Protein AF-A0A645HJJ3-F1 (afdb_monomer_lite)

Structure (mmCIF, N/CA/C/O backbone):
data_AF-A0A645HJJ3-F1
#
_entry.id   AF-A0A645HJJ3-F1
#
loop_
_atom_site.group_PDB
_atom_site.id
_atom_site.type_symbol
_atom_site.label_atom_id
_atom_site.label_alt_id
_atom_site.label_comp_id
_atom_site.label_asym_id
_atom_site.label_entity_id
_atom_site.label_seq_id
_atom_site.pdbx_PDB_ins_code
_atom_site.Cartn_x
_atom_site.Cartn_y
_atom_site.Cartn_z
_atom_site.occupancy
_atom_site.B_iso_or_equiv
_atom_site.auth_seq_id
_atom_site.auth_comp_id
_atom_site.auth_asym_id
_atom_site.auth_atom_id
_atom_site.pdbx_PDB_model_num
ATOM 1 N N . MET A 1 1 ? 1.921 -12.099 -4.164 1.00 66.25 1 MET A N 1
ATOM 2 C CA . MET A 1 1 ? 1.068 -10.938 -3.832 1.00 66.25 1 MET A CA 1
ATOM 3 C C . MET A 1 1 ? 1.663 -9.697 -4.497 1.00 66.25 1 MET A C 1
ATOM 5 O O . MET A 1 1 ? 2.675 -9.192 -4.031 1.00 66.25 1 MET A O 1
ATOM 9 N N . VAL A 1 2 ? 1.124 -9.278 -5.647 1.00 85.50 2 VAL A N 1
ATOM 10 C CA . VAL A 1 2 ? 1.625 -8.121 -6.418 1.00 85.50 2 VAL A CA 1
ATOM 11 C C . VAL A 1 2 ? 0.574 -7.024 -6.358 1.00 85.50 2 VAL A C 1
ATOM 13 O O . VAL A 1 2 ? -0.560 -7.247 -6.770 1.00 85.50 2 VAL A O 1
ATOM 16 N N . HIS A 1 3 ? 0.944 -5.853 -5.845 1.00 85.56 3 HIS A N 1
ATOM 17 C CA . HIS A 1 3 ? 0.029 -4.717 -5.733 1.00 85.56 3 HIS A CA 1
ATOM 18 C C . HIS A 1 3 ? 0.243 -3.721 -6.872 1.00 85.56 3 HIS A C 1
ATOM 20 O O . HIS A 1 3 ? -0.715 -3.266 -7.482 1.00 85.56 3 HIS A O 1
ATOM 26 N N . ARG A 1 4 ? 1.496 -3.417 -7.228 1.00 85.50 4 ARG A N 1
ATOM 27 C CA . ARG A 1 4 ? 1.827 -2.449 -8.288 1.00 85.50 4 ARG A CA 1
ATOM 28 C C . ARG A 1 4 ? 3.013 -2.922 -9.119 1.00 85.50 4 ARG A C 1
ATOM 30 O O . ARG A 1 4 ? 3.688 -3.876 -8.755 1.00 85.50 4 ARG A O 1
ATOM 37 N N . HIS A 1 5 ? 3.295 -2.216 -10.206 1.00 87.25 5 HIS A N 1
ATOM 38 C CA . HIS A 1 5 ? 4.493 -2.435 -11.016 1.00 87.25 5 HIS A CA 1
ATOM 39 C C . HIS A 1 5 ? 5.351 -1.168 -11.038 1.00 87.25 5 HIS A C 1
ATOM 41 O O . HIS A 1 5 ? 4.842 -0.055 -10.883 1.00 87.25 5 HIS A O 1
ATOM 47 N N . THR A 1 6 ? 6.664 -1.325 -11.203 1.00 85.19 6 THR A N 1
ATOM 48 C CA . THR A 1 6 ? 7.555 -0.192 -11.492 1.00 85.19 6 THR A CA 1
ATOM 49 C C . THR A 1 6 ? 7.282 0.353 -12.896 1.00 85.19 6 THR A C 1
ATOM 51 O O . THR A 1 6 ? 6.640 -0.303 -13.713 1.00 85.19 6 THR A O 1
ATOM 54 N N . LYS A 1 7 ? 7.850 1.521 -13.230 1.00 83.38 7 LYS A N 1
ATOM 55 C CA . LYS A 1 7 ? 7.819 2.049 -14.607 1.00 83.38 7 LYS A CA 1
ATOM 56 C C . LYS A 1 7 ? 8.397 1.060 -15.636 1.00 83.38 7 LYS A C 1
ATOM 58 O O . LYS A 1 7 ? 7.978 1.070 -16.783 1.00 83.38 7 LYS A O 1
ATOM 63 N N . LYS A 1 8 ? 9.336 0.201 -15.220 1.00 89.12 8 LYS A N 1
ATOM 64 C CA . LYS A 1 8 ? 9.950 -0.847 -16.054 1.00 89.12 8 LYS A CA 1
ATOM 65 C C . LYS A 1 8 ? 9.202 -2.192 -15.995 1.00 89.12 8 LYS A C 1
ATOM 67 O O . LYS A 1 8 ? 9.728 -3.191 -16.462 1.00 89.12 8 LYS A O 1
ATOM 72 N N . GLY A 1 9 ? 8.017 -2.247 -15.383 1.00 86.94 9 GLY A N 1
ATOM 73 C CA . GLY A 1 9 ? 7.180 -3.451 -15.340 1.00 86.94 9 GLY A CA 1
ATOM 74 C C . GLY A 1 9 ? 7.545 -4.474 -14.261 1.00 86.94 9 GLY A C 1
ATOM 75 O O . GLY A 1 9 ? 6.905 -5.513 -14.176 1.00 86.94 9 GLY A O 1
ATOM 76 N N . SER A 1 10 ? 8.526 -4.203 -13.397 1.00 89.62 10 SER A N 1
ATOM 77 C CA . SER A 1 10 ? 8.877 -5.140 -12.320 1.00 89.62 10 SER A CA 1
ATOM 78 C C . SER A 1 10 ? 7.760 -5.182 -11.266 1.00 89.62 10 SER A C 1
ATOM 80 O O . SER A 1 10 ? 7.361 -4.106 -10.797 1.00 89.62 10 SER A O 1
ATOM 82 N N . PRO A 1 11 ? 7.267 -6.366 -10.861 1.00 90.31 11 PRO A N 1
ATOM 83 C CA . PRO A 1 11 ? 6.212 -6.481 -9.861 1.00 90.31 11 PRO A CA 1
ATOM 84 C C . PRO A 1 11 ? 6.706 -6.004 -8.495 1.00 90.31 11 PRO A C 1
ATOM 86 O O . PRO A 1 11 ? 7.848 -6.241 -8.105 1.00 90.31 11 PRO A O 1
ATOM 89 N N . ARG A 1 12 ? 5.834 -5.311 -7.763 1.00 89.69 12 ARG A N 1
ATOM 90 C CA . ARG A 1 12 ? 6.073 -4.810 -6.409 1.00 89.69 12 ARG A CA 1
ATOM 91 C C . ARG A 1 12 ? 4.933 -5.230 -5.491 1.00 89.69 12 ARG A C 1
ATOM 93 O O . ARG A 1 12 ? 3.757 -5.168 -5.858 1.00 89.69 12 ARG A O 1
ATOM 100 N N . GLY A 1 13 ? 5.301 -5.638 -4.287 1.00 90.44 13 GLY A N 1
ATOM 101 C CA . GLY A 1 13 ? 4.397 -6.038 -3.217 1.00 90.44 13 GLY A CA 1
ATOM 102 C C . GLY A 1 13 ? 5.008 -5.701 -1.862 1.00 90.44 13 GLY A C 1
ATOM 103 O O . GLY A 1 13 ? 6.065 -5.075 -1.799 1.00 90.44 13 GLY A O 1
ATOM 104 N N . VAL A 1 14 ? 4.360 -6.113 -0.775 1.00 92.06 14 VAL A N 1
ATOM 105 C CA . VAL A 1 14 ? 4.929 -5.945 0.570 1.00 92.06 14 VAL A CA 1
ATOM 106 C C . VAL A 1 14 ? 6.325 -6.575 0.622 1.00 92.06 14 VAL A C 1
ATOM 108 O O . VAL A 1 14 ? 6.509 -7.717 0.212 1.00 92.06 14 VAL A O 1
ATOM 111 N N . PHE A 1 15 ? 7.303 -5.800 1.094 1.00 92.88 15 PHE A N 1
ATOM 112 C CA . PHE A 1 15 ? 8.700 -6.227 1.175 1.00 92.88 15 PHE A CA 1
ATOM 113 C C . PHE A 1 15 ? 9.236 -6.119 2.602 1.00 92.88 15 PHE A C 1
ATOM 115 O O . PHE A 1 15 ? 9.431 -7.124 3.269 1.00 92.88 15 PHE A O 1
ATOM 122 N N . CYS A 1 16 ? 9.450 -4.894 3.088 1.00 95.06 16 CYS A N 1
ATOM 123 C CA . CYS A 1 16 ? 10.170 -4.666 4.340 1.00 95.06 16 CYS A CA 1
ATOM 124 C C . CYS A 1 16 ? 9.304 -4.736 5.604 1.00 95.06 16 CYS A C 1
ATOM 126 O O . CYS A 1 16 ? 9.851 -4.937 6.675 1.00 95.06 16 CYS A O 1
ATOM 128 N N . ALA A 1 17 ? 7.998 -4.466 5.508 1.00 94.69 17 ALA A N 1
ATOM 129 C CA . ALA A 1 17 ? 7.045 -4.426 6.629 1.00 94.69 17 ALA A CA 1
ATOM 130 C C . ALA A 1 17 ? 7.397 -3.522 7.843 1.00 94.69 17 ALA A C 1
ATOM 132 O O . ALA A 1 17 ? 6.668 -3.512 8.821 1.00 94.69 17 ALA A O 1
ATOM 133 N N . ILE A 1 18 ? 8.459 -2.712 7.771 1.00 97.06 18 ILE A N 1
ATOM 134 C CA . ILE A 1 18 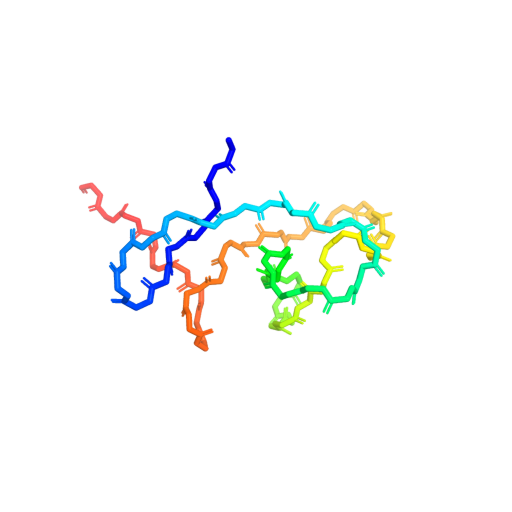? 8.925 -1.829 8.864 1.00 97.06 18 ILE A CA 1
ATOM 135 C C . ILE A 1 18 ? 8.804 -0.334 8.532 1.00 97.06 18 ILE A C 1
ATOM 137 O O . ILE 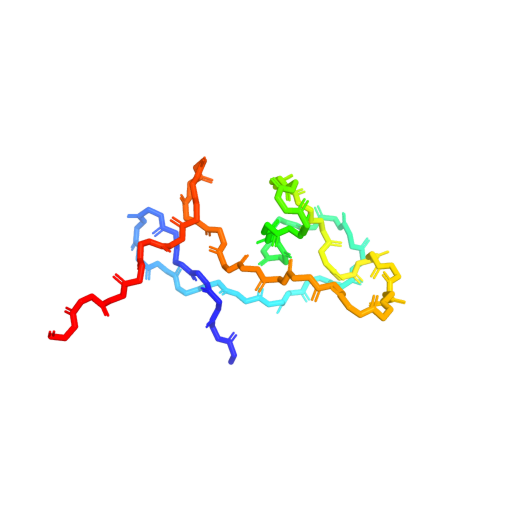A 1 18 ? 9.461 0.509 9.133 1.00 97.06 18 ILE A O 1
ATOM 141 N N . GLY A 1 19 ? 8.059 0.015 7.479 1.00 95.38 19 GLY A N 1
ATOM 142 C CA . GLY A 1 19 ? 7.862 1.414 7.085 1.00 95.38 19 GLY A CA 1
ATOM 143 C C . GLY A 1 19 ? 9.072 2.096 6.435 1.00 95.38 19 GLY A C 1
ATOM 144 O O . GLY A 1 19 ? 9.049 3.307 6.245 1.00 95.38 19 GLY A O 1
ATOM 145 N N . ARG A 1 20 ? 10.116 1.350 6.042 1.00 95.19 20 ARG A N 1
ATOM 146 C CA . ARG A 1 20 ? 11.319 1.915 5.394 1.00 95.19 20 ARG A CA 1
ATOM 147 C C . ARG A 1 20 ? 11.213 1.976 3.868 1.00 95.19 20 ARG A C 1
ATOM 149 O O . ARG A 1 20 ? 11.391 3.033 3.265 1.00 95.19 20 ARG A O 1
ATOM 156 N N . CYS A 1 21 ? 10.871 0.859 3.240 1.00 92.81 21 CYS A N 1
ATOM 157 C CA . CYS A 1 21 ? 10.648 0.740 1.798 1.00 92.81 21 CYS A CA 1
ATOM 158 C C . CYS A 1 21 ? 9.323 1.389 1.350 1.00 92.81 21 CYS A C 1
ATOM 160 O O . CYS A 1 21 ? 8.415 1.586 2.155 1.00 92.81 21 CYS A O 1
ATOM 162 N N . THR A 1 22 ? 9.192 1.684 0.053 1.00 91.56 22 THR A N 1
ATOM 163 C CA . THR A 1 22 ? 7.998 2.318 -0.548 1.00 91.56 22 THR A CA 1
ATOM 164 C C . THR A 1 22 ? 7.082 1.337 -1.281 1.00 91.56 22 THR A C 1
ATOM 166 O O . THR A 1 22 ? 6.129 1.740 -1.943 1.00 91.56 22 THR A O 1
ATOM 169 N N . ASP A 1 23 ? 7.335 0.034 -1.167 1.00 92.56 23 ASP A N 1
ATOM 170 C CA . ASP A 1 23 ? 6.560 -0.966 -1.903 1.00 92.56 23 ASP A CA 1
ATOM 171 C C . ASP A 1 23 ? 5.180 -1.253 -1.285 1.00 92.56 23 ASP A C 1
ATOM 173 O O . ASP A 1 23 ? 4.290 -1.697 -2.005 1.00 92.56 23 ASP A O 1
ATOM 177 N N . CYS A 1 24 ? 4.970 -0.903 -0.006 1.00 92.81 24 CYS A N 1
ATOM 178 C CA . CYS A 1 24 ? 3.669 -0.972 0.678 1.00 92.81 24 CYS A CA 1
ATOM 179 C C . CYS A 1 24 ? 2.803 0.295 0.489 1.00 92.81 24 CYS A C 1
ATOM 181 O O . CYS A 1 24 ? 1.763 0.432 1.121 1.00 92.81 24 CYS A O 1
ATOM 183 N N . VAL A 1 25 ? 3.229 1.253 -0.341 1.00 93.00 25 VAL A N 1
ATOM 184 C CA . VAL A 1 25 ? 2.501 2.516 -0.513 1.00 93.00 25 VAL A CA 1
ATOM 185 C C . VAL A 1 25 ? 1.166 2.311 -1.236 1.00 93.00 25 VAL A C 1
ATOM 187 O O . VAL A 1 25 ? 1.126 1.750 -2.334 1.00 93.00 25 VAL A O 1
ATOM 190 N N . MET A 1 26 ? 0.090 2.828 -0.643 1.00 93.69 26 MET A N 1
ATOM 191 C CA . MET A 1 26 ? -1.263 2.833 -1.202 1.00 93.69 26 MET A CA 1
ATOM 192 C C . MET A 1 26 ? -1.953 4.185 -0.987 1.00 93.69 26 MET A C 1
ATOM 194 O O . MET A 1 26 ? -1.414 5.080 -0.331 1.00 93.69 26 MET A O 1
ATOM 198 N N . ILE A 1 27 ? -3.150 4.319 -1.558 1.00 94.06 27 ILE A N 1
ATOM 199 C CA . ILE A 1 27 ? -4.076 5.401 -1.235 1.00 94.06 27 ILE A CA 1
ATOM 200 C C . ILE A 1 27 ? -5.012 4.881 -0.149 1.00 94.06 27 ILE A C 1
ATOM 202 O O . ILE A 1 27 ? -5.663 3.856 -0.348 1.00 94.06 27 ILE A O 1
ATOM 206 N N . VAL A 1 28 ? -5.074 5.566 0.988 1.00 95.69 28 VAL A N 1
ATOM 207 C CA . VAL A 1 28 ? -5.928 5.196 2.124 1.00 95.69 28 VAL A CA 1
ATOM 208 C C . VAL A 1 28 ? -6.791 6.393 2.481 1.00 95.69 28 VAL A C 1
ATOM 210 O O . VAL A 1 28 ? -6.261 7.469 2.752 1.00 95.69 28 VAL A O 1
ATOM 213 N N . ASN A 1 29 ? -8.114 6.230 2.452 1.00 95.31 29 ASN A N 1
ATOM 214 C CA . ASN A 1 29 ? -9.079 7.301 2.735 1.00 95.31 29 ASN A CA 1
ATOM 215 C C . ASN A 1 29 ? -8.800 8.574 1.905 1.00 95.31 29 ASN A C 1
ATOM 217 O O . ASN A 1 29 ? -8.784 9.690 2.420 1.00 95.31 29 ASN A O 1
ATOM 221 N N . GLY A 1 30 ? -8.474 8.392 0.619 1.00 92.69 30 GLY A N 1
ATOM 222 C CA . GLY A 1 30 ? -8.111 9.472 -0.308 1.00 92.69 30 GLY A CA 1
ATOM 223 C C . GLY A 1 30 ? -6.696 10.043 -0.133 1.00 92.69 30 GLY A C 1
ATOM 224 O O . GLY A 1 30 ? -6.222 10.762 -1.011 1.00 92.69 30 GLY A O 1
ATOM 225 N N . LYS A 1 31 ? -5.976 9.701 0.943 1.00 93.56 31 LYS A N 1
ATOM 226 C CA . LYS A 1 31 ? -4.590 10.137 1.163 1.00 93.56 31 LYS A CA 1
ATOM 227 C C . LYS A 1 31 ? -3.626 9.239 0.406 1.00 93.56 31 LYS A C 1
ATOM 229 O O . LYS A 1 31 ? -3.614 8.027 0.592 1.00 93.56 31 LYS A O 1
ATOM 234 N N . MET A 1 32 ? -2.797 9.846 -0.431 1.00 93.25 32 MET A N 1
ATOM 235 C CA . MET A 1 32 ? -1.769 9.156 -1.206 1.00 93.25 32 MET A CA 1
ATOM 236 C C . MET A 1 32 ? -0.491 8.937 -0.397 1.00 93.25 32 MET A C 1
ATOM 238 O O . MET A 1 32 ? -0.260 9.585 0.621 1.00 93.25 32 MET A O 1
ATOM 242 N N . ASN A 1 33 ? 0.387 8.074 -0.906 1.00 92.75 33 ASN A N 1
ATOM 243 C CA . ASN A 1 33 ? 1.699 7.792 -0.327 1.00 92.75 33 ASN A CA 1
ATOM 244 C C . ASN A 1 33 ? 1.655 7.207 1.098 1.00 92.75 33 ASN A C 1
ATOM 246 O O . ASN A 1 33 ? 2.638 7.295 1.837 1.00 92.75 33 ASN A O 1
ATOM 250 N N . VAL A 1 34 ? 0.542 6.569 1.478 1.00 94.81 34 VAL A N 1
ATOM 251 C CA . VAL A 1 34 ? 0.354 5.996 2.816 1.00 94.81 34 VAL A CA 1
ATOM 252 C C . VAL A 1 34 ? 1.058 4.647 2.908 1.00 94.81 34 VAL A C 1
ATOM 254 O O . VAL A 1 34 ? 0.841 3.757 2.085 1.00 94.81 34 VAL A O 1
ATOM 257 N N . ARG A 1 35 ? 1.914 4.487 3.923 1.00 95.44 35 ARG A N 1
ATOM 258 C CA . ARG A 1 35 ? 2.654 3.247 4.191 1.00 95.44 35 ARG A CA 1
ATOM 259 C C . ARG A 1 35 ? 1.782 2.271 4.972 1.00 95.44 35 ARG A C 1
ATOM 261 O O . ARG A 1 35 ? 1.897 2.181 6.190 1.00 95.44 35 ARG A O 1
ATOM 268 N N . THR A 1 36 ? 0.979 1.491 4.256 1.00 95.69 36 THR A N 1
ATOM 269 C CA . THR A 1 36 ? 0.013 0.560 4.867 1.00 95.69 36 THR A CA 1
ATOM 270 C C . THR A 1 36 ? 0.656 -0.460 5.797 1.00 95.69 36 THR A C 1
ATOM 272 O O . THR A 1 36 ? 0.024 -0.914 6.737 1.00 95.69 36 THR A O 1
ATOM 275 N N . CYS A 1 37 ? 1.933 -0.779 5.585 1.00 95.62 37 CYS A N 1
ATOM 276 C CA . CYS A 1 37 ? 2.654 -1.737 6.407 1.00 95.62 37 CYS A CA 1
ATOM 277 C C . CYS A 1 37 ? 2.894 -1.301 7.863 1.00 95.62 37 CYS A C 1
ATOM 279 O O . CYS A 1 37 ? 3.247 -2.146 8.675 1.00 95.62 37 CYS A O 1
ATOM 281 N N . ILE A 1 38 ? 2.729 -0.018 8.194 1.00 96.75 38 ILE A N 1
ATOM 282 C CA . ILE A 1 38 ? 2.844 0.495 9.571 1.00 96.75 38 ILE A CA 1
ATOM 283 C C . ILE A 1 38 ? 1.645 1.359 9.979 1.00 96.75 38 ILE A C 1
ATOM 285 O O . ILE A 1 38 ? 1.643 1.936 11.062 1.00 96.75 38 ILE A O 1
ATOM 289 N N . THR A 1 39 ? 0.651 1.504 9.102 1.00 96.88 39 THR A N 1
ATOM 290 C CA . THR A 1 39 ? -0.570 2.251 9.406 1.00 96.88 39 THR A CA 1
ATOM 291 C C . THR A 1 39 ? -1.513 1.334 10.183 1.00 96.88 39 THR A C 1
ATOM 293 O O . THR A 1 39 ? -1.841 0.265 9.666 1.00 96.88 39 THR A O 1
ATOM 296 N N . PRO A 1 40 ? -1.947 1.712 11.399 1.00 97.38 40 PRO A N 1
ATOM 297 C CA . PRO A 1 40 ? -2.951 0.955 12.135 1.00 97.38 40 PRO A CA 1
ATOM 298 C C . PRO A 1 40 ? -4.228 0.784 11.313 1.00 97.38 40 PRO A C 1
ATOM 300 O O . PRO A 1 40 ? -4.639 1.696 10.597 1.00 97.38 40 PRO A O 1
ATOM 303 N N . LEU A 1 41 ? -4.840 -0.394 11.411 1.00 95.69 41 LEU A N 1
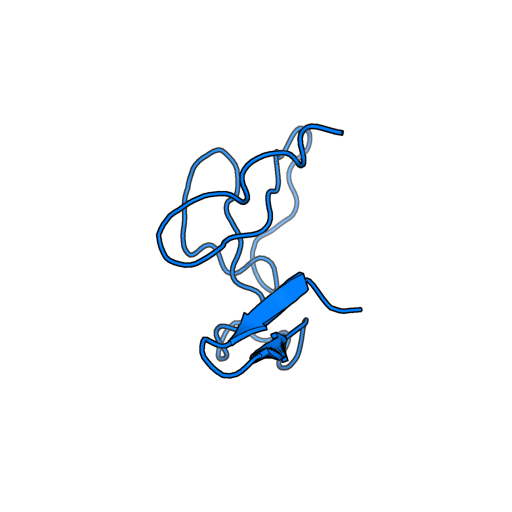ATOM 304 C CA . LEU A 1 41 ? -6.124 -0.659 10.779 1.00 95.69 41 LEU A CA 1
ATOM 305 C C . LEU A 1 41 ? -7.228 0.063 11.556 1.00 95.69 41 LEU A C 1
ATOM 307 O O . LEU A 1 41 ? -7.323 -0.086 12.772 1.00 95.69 41 LEU A O 1
ATOM 311 N N . GLU A 1 42 ? -8.085 0.781 10.840 1.00 96.94 42 GLU A N 1
ATOM 312 C CA . GLU A 1 42 ? -9.315 1.361 11.378 1.00 96.94 42 GLU A CA 1
ATOM 313 C C . GLU A 1 42 ? -10.511 0.804 10.600 1.00 96.94 42 GLU A C 1
ATOM 315 O O . GLU A 1 42 ? -10.418 0.493 9.405 1.00 96.94 42 GLU A O 1
ATOM 320 N N . GLU A 1 43 ? -11.643 0.656 11.282 1.00 97.69 43 GLU A N 1
ATOM 321 C CA . GLU A 1 43 ? -12.881 0.206 10.653 1.00 97.69 43 GLU A CA 1
ATOM 322 C C . GLU A 1 43 ? -13.340 1.202 9.575 1.00 97.69 43 GLU A C 1
ATOM 324 O O . GLU A 1 43 ? -13.208 2.416 9.721 1.00 97.69 43 GLU A O 1
ATOM 329 N N . GLY A 1 44 ? -13.854 0.682 8.458 1.00 97.00 44 GLY A N 1
ATOM 330 C CA . GLY A 1 44 ? -14.336 1.507 7.347 1.00 97.00 44 GLY A CA 1
ATOM 331 C C . GLY A 1 44 ? -13.241 2.141 6.480 1.00 97.00 44 GLY A C 1
ATOM 332 O O . GLY A 1 44 ? -13.565 2.912 5.576 1.00 97.00 44 GLY A O 1
ATOM 333 N N . MET A 1 45 ? -11.958 1.821 6.697 1.00 97.44 45 MET A N 1
ATOM 334 C CA . MET A 1 45 ? -10.880 2.293 5.823 1.00 97.44 45 MET A CA 1
ATOM 335 C C . MET A 1 45 ? -11.091 1.868 4.363 1.00 97.44 45 MET A C 1
ATOM 337 O O . MET A 1 45 ? -11.260 0.690 4.048 1.00 97.44 45 MET A O 1
ATOM 341 N N . VAL A 1 46 ? -10.978 2.831 3.447 1.00 96.19 46 VAL A N 1
ATOM 342 C CA . VAL A 1 46 ? -10.996 2.594 2.000 1.00 96.19 46 VAL A CA 1
ATOM 343 C C . VAL A 1 46 ? -9.564 2.583 1.484 1.00 96.19 46 VAL A C 1
ATOM 345 O O . VAL A 1 46 ? -8.889 3.615 1.46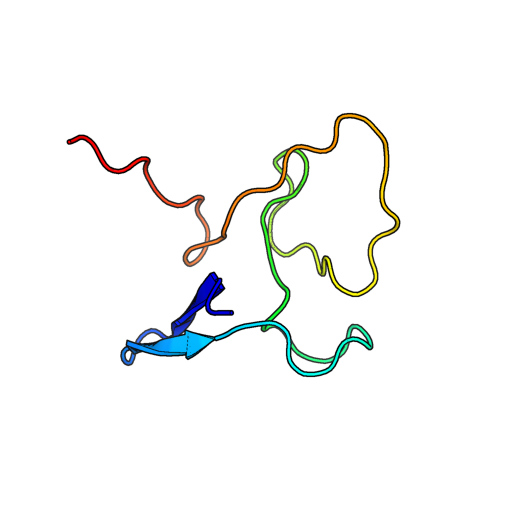5 1.00 96.19 46 VAL A O 1
ATOM 348 N N . VAL A 1 47 ? -9.104 1.413 1.036 1.00 93.44 47 VAL A N 1
ATOM 349 C CA . VAL A 1 47 ? -7.739 1.207 0.536 1.00 93.44 47 VAL A CA 1
ATOM 350 C C . VAL A 1 47 ? -7.757 0.952 -0.966 1.00 93.44 47 VAL A C 1
ATOM 352 O O . VAL A 1 47 ? -8.459 0.072 -1.460 1.00 93.44 47 VAL A O 1
ATOM 355 N N . GLN A 1 48 ? -6.951 1.709 -1.707 1.00 92.75 48 GLN A N 1
ATOM 356 C CA . GLN A 1 48 ? -6.822 1.595 -3.156 1.00 92.75 48 GLN A CA 1
ATOM 357 C C . GLN A 1 48 ? -5.356 1.478 -3.568 1.00 92.75 48 GLN A C 1
ATOM 359 O O . GLN A 1 48 ? -4.462 2.126 -3.020 1.00 92.75 48 GLN A O 1
ATOM 364 N N . THR A 1 49 ? -5.101 0.675 -4.599 1.00 91.06 49 THR A N 1
ATOM 365 C CA . THR A 1 49 ? -3.753 0.563 -5.164 1.00 91.06 49 THR A CA 1
ATOM 366 C C . THR A 1 49 ? -3.349 1.871 -5.845 1.00 91.06 49 THR A C 1
ATOM 368 O O . THR A 1 49 ? -4.064 2.375 -6.717 1.00 91.06 49 THR A O 1
ATOM 371 N N . GLN A 1 50 ? -2.167 2.381 -5.495 1.00 87.62 50 GLN A N 1
ATOM 372 C CA . GLN A 1 50 ? -1.606 3.588 -6.092 1.00 87.62 50 GLN A CA 1
ATOM 373 C C . GLN A 1 50 ? -0.797 3.281 -7.360 1.00 87.62 50 GLN A C 1
ATOM 375 O O . GLN A 1 50 ? 0.093 2.425 -7.361 1.00 87.62 50 GLN A O 1
ATOM 380 N N . TYR A 1 51 ? -1.051 4.051 -8.419 1.00 85.00 51 TYR A N 1
ATOM 381 C CA . TYR A 1 51 ? -0.268 4.072 -9.653 1.00 85.00 51 TYR A CA 1
ATOM 382 C C . TYR A 1 51 ? 0.231 5.499 -9.903 1.00 85.00 51 TYR A C 1
ATOM 384 O O . TYR A 1 51 ? -0.529 6.384 -10.292 1.00 85.0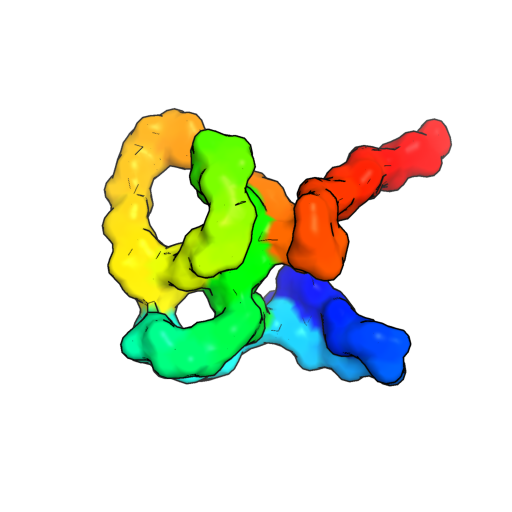0 51 TYR A O 1
ATOM 392 N N . GLY A 1 52 ? 1.522 5.736 -9.652 1.00 80.38 52 GLY A N 1
ATOM 393 C CA . GLY A 1 52 ? 2.101 7.080 -9.726 1.00 80.38 52 GLY A CA 1
ATOM 394 C C . GLY A 1 52 ? 1.491 8.010 -8.676 1.00 80.38 52 GLY A C 1
ATOM 395 O O . GLY A 1 52 ? 1.533 7.695 -7.487 1.00 80.38 52 GLY A O 1
ATOM 396 N N . VAL A 1 53 ? 0.923 9.131 -9.129 1.00 74.75 53 VAL A N 1
ATOM 397 C CA . VAL A 1 53 ? 0.219 10.127 -8.301 1.00 74.75 53 VAL A CA 1
ATOM 398 C C . VAL A 1 53 ? -1.312 9.984 -8.363 1.00 74.75 53 VAL A C 1
ATOM 400 O O . VAL A 1 53 ? -2.042 10.929 -8.094 1.00 74.75 53 VAL A O 1
ATOM 403 N N . SER A 1 54 ? -1.818 8.812 -8.745 1.00 74.62 54 SER A N 1
ATOM 404 C CA . SER A 1 54 ? -3.252 8.588 -8.954 1.00 74.62 54 SER A CA 1
ATOM 405 C C . SER A 1 54 ? -3.687 7.190 -8.520 1.00 74.62 54 SER A C 1
ATOM 407 O O . SER A 1 54 ? -2.873 6.264 -8.449 1.00 74.62 54 SER A O 1
ATOM 409 N N . ALA A 1 55 ? -4.982 7.021 -8.247 1.00 74.12 55 ALA A N 1
ATOM 410 C CA . ALA A 1 55 ? -5.578 5.698 -8.087 1.00 74.12 55 ALA A CA 1
ATOM 411 C C . ALA A 1 55 ? -5.575 4.949 -9.427 1.00 74.12 55 ALA A C 1
ATOM 413 O O . ALA A 1 55 ? -5.615 5.563 -10.498 1.00 74.12 55 ALA A O 1
ATOM 414 N N . LYS A 1 56 ? -5.549 3.612 -9.383 1.00 68.94 56 LYS A N 1
ATOM 415 C CA . LYS A 1 56 ? -5.826 2.809 -10.581 1.00 68.94 56 LYS A CA 1
ATOM 416 C C . LYS A 1 56 ? -7.197 3.215 -11.118 1.00 68.94 56 LYS A C 1
ATOM 418 O O . LYS A 1 56 ? -8.172 3.137 -10.373 1.00 68.94 56 LYS A O 1
ATOM 423 N N . LYS A 1 57 ? -7.292 3.603 -12.394 1.00 60.09 57 LYS A N 1
ATOM 424 C CA . LYS A 1 57 ? -8.608 3.687 -13.035 1.00 60.09 57 LYS A CA 1
ATOM 425 C C . LYS A 1 57 ? -9.267 2.304 -12.925 1.00 60.09 57 LYS A C 1
ATOM 427 O O . LYS A 1 57 ? -8.564 1.308 -13.150 1.00 60.09 57 LYS A O 1
ATOM 432 N N . PRO A 1 58 ? -10.551 2.216 -12.542 1.00 58.34 58 PRO A N 1
ATOM 433 C CA . PRO A 1 58 ? -11.261 0.949 -12.609 1.00 58.34 58 PRO A CA 1
ATOM 434 C C . PRO A 1 58 ? -11.110 0.403 -14.033 1.00 58.34 58 PRO A C 1
ATOM 436 O O . PRO A 1 58 ? -11.155 1.168 -14.998 1.00 58.34 58 PRO A O 1
ATOM 439 N N . LYS A 1 59 ? -10.829 -0.898 -14.161 1.00 50.91 59 LYS A N 1
ATOM 440 C CA . LYS A 1 59 ? -10.893 -1.554 -15.467 1.00 50.91 59 LYS A CA 1
ATOM 441 C C . LYS A 1 59 ? -12.353 -1.459 -15.902 1.00 50.91 59 LYS A C 1
ATOM 443 O O . LYS A 1 59 ? -13.193 -2.106 -15.291 1.00 50.91 59 LYS A O 1
ATOM 448 N N . THR A 1 60 ? -12.647 -0.605 -16.875 1.00 49.41 60 THR A N 1
ATOM 449 C CA . THR A 1 60 ? -13.861 -0.746 -17.675 1.00 49.41 60 THR A CA 1
ATOM 450 C C . THR A 1 60 ? -13.681 -2.047 -18.446 1.00 49.41 60 THR A C 1
ATOM 452 O O . THR A 1 60 ? -12.764 -2.139 -19.266 1.00 49.41 60 THR A O 1
ATOM 455 N N . GLU A 1 61 ? -14.433 -3.073 -18.058 1.00 43.69 61 GLU A N 1
ATOM 456 C CA . GLU A 1 61 ? -14.698 -4.230 -18.920 1.00 43.69 61 GLU A CA 1
ATOM 457 C C . GLU A 1 61 ? -15.634 -3.817 -20.056 1.00 43.69 61 GLU A C 1
ATOM 459 O O . GLU A 1 61 ? -16.523 -2.968 -19.804 1.00 43.69 61 GLU A O 1
#

Secondary structure (DSSP, 8-state):
---EE-TT--EE----SSS-SSTTEEEETTEEEEETTTSPP-TT--EEEEETTEEPPP---

Fo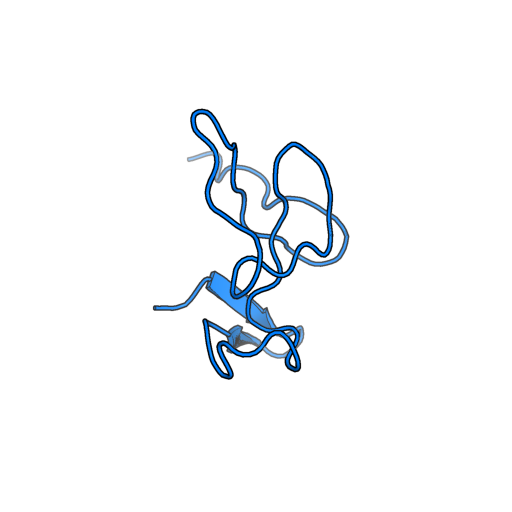ldseek 3Di:
DFQDADPVGHTAADDPLPQPDQSQWWQKPNRGSDNPSPDDDDPPIDTFRDDDPDGPDPPPD

Radius of gyration: 11.82 Å; chains: 1; bounding box: 26×21×31 Å

Organism: NCBI:txid1076179

InterPro domains:
  IPR036010 2Fe-2S ferredoxin-like superfamily [SSF54292] (11-52)
  IPR042204 2Fe-2S iron-sulfur cluster binding domain, N-terminal [G3DSA:3.10.20.440] (1-55)

pLDDT: mean 87.37, std 12.6, range [43.69, 97.69]

Sequence (61 aa):
MVHRHTKKGSPRGVFCAIGRCTDCVMIVNGKMNVRTCITPLEEGMVVQTQYGVSAKKPKTE